Protein AF-A0A3M0NFJ5-F1 (afdb_monomer_lite)

pLDDT: mean 88.59, std 18.06, range [35.22, 98.62]

Foldseek 3Di:
DWDFLVRLLVCLVVVVAAEEEAEDECVVCVVDLPVLLVLLLVQLVSCLVQVVVVGWYWYKYWYDDPWTKIKIKTKDLDQDDSVPSVCVPVPDDGPDIGFIFIKIKMATPQADPVSIDIDTQGGSVVSVVCVPVSSVSVSVVVVVRVVSSVPRDPPDPDPPPDPDPPPPDDPDDDDDDDDD

Structure (mmCIF, N/CA/C/O backbone):
data_AF-A0A3M0NFJ5-F1
#
_entry.id   AF-A0A3M0NFJ5-F1
#
loop_
_atom_site.group_PDB
_atom_site.id
_atom_site.type_symbol
_atom_site.label_atom_id
_atom_site.label_alt_id
_atom_site.label_comp_id
_atom_site.label_asym_id
_atom_site.label_entity_id
_atom_site.label_seq_id
_atom_site.pdbx_PDB_ins_code
_atom_site.Cartn_x
_atom_site.Cartn_y
_atom_site.Cartn_z
_atom_site.occupancy
_atom_site.B_iso_or_equiv
_atom_site.auth_seq_id
_atom_site.auth_comp_id
_atom_site.auth_asym_id
_atom_site.auth_atom_id
_atom_site.pdbx_PDB_model_num
ATOM 1 N N . MET A 1 1 ? -7.956 7.313 13.624 1.00 89.31 1 MET A N 1
ATOM 2 C CA . MET A 1 1 ? -9.025 6.358 13.329 1.00 89.31 1 MET A CA 1
ATOM 3 C C . MET A 1 1 ? -8.818 5.135 14.201 1.00 89.31 1 MET A C 1
ATOM 5 O O . MET A 1 1 ? -7.701 4.663 14.382 1.00 89.31 1 MET A O 1
ATOM 9 N N . LYS A 1 2 ? -9.904 4.623 14.768 1.00 93.00 2 LYS A N 1
ATOM 10 C CA . LYS A 1 2 ? -9.930 3.292 15.369 1.00 93.00 2 LYS A CA 1
ATOM 11 C C . LYS A 1 2 ? -11.095 2.526 14.768 1.00 93.00 2 LYS A C 1
ATOM 13 O O . LYS A 1 2 ? -12.048 3.152 14.305 1.00 93.00 2 LYS A O 1
ATOM 18 N N . ILE A 1 3 ? -10.990 1.207 14.745 1.00 95.31 3 ILE A N 1
ATOM 19 C CA . ILE A 1 3 ? -12.009 0.340 14.163 1.00 95.31 3 ILE A CA 1
ATOM 20 C C . ILE A 1 3 ? -12.126 -0.943 14.984 1.00 95.31 3 ILE A C 1
ATOM 22 O O . ILE A 1 3 ? -11.120 -1.467 15.471 1.00 95.31 3 ILE A O 1
ATOM 26 N N . ASN A 1 4 ? -13.350 -1.431 15.162 1.00 95.75 4 ASN A N 1
ATOM 27 C CA . ASN A 1 4 ? -13.603 -2.731 15.773 1.00 95.75 4 ASN A CA 1
ATOM 28 C C . ASN A 1 4 ? -13.579 -3.848 14.710 1.00 95.75 4 ASN A C 1
ATOM 30 O O . ASN A 1 4 ? -13.543 -3.589 13.506 1.00 95.75 4 ASN A O 1
ATOM 34 N N . LEU A 1 5 ? -13.586 -5.107 15.153 1.00 95.31 5 LEU A N 1
ATOM 35 C CA . LEU A 1 5 ? -13.492 -6.260 14.250 1.00 95.31 5 LEU A CA 1
ATOM 36 C C . LEU A 1 5 ? -14.688 -6.417 13.314 1.00 95.31 5 LEU A C 1
ATOM 38 O O . LEU A 1 5 ? -14.487 -6.770 12.153 1.00 95.31 5 LEU A O 1
ATOM 42 N N . THR A 1 6 ? -15.900 -6.172 13.811 1.00 94.88 6 THR A N 1
ATOM 43 C CA . THR A 1 6 ? -17.136 -6.278 13.030 1.00 94.88 6 THR A CA 1
ATOM 44 C C . THR A 1 6 ? -17.125 -5.251 11.903 1.00 94.88 6 THR A C 1
ATOM 46 O O . THR A 1 6 ? -17.190 -5.632 10.739 1.00 94.88 6 THR A O 1
ATOM 49 N N . ASP A 1 7 ? -16.897 -3.977 12.229 1.00 95.81 7 ASP A N 1
ATOM 50 C CA . ASP A 1 7 ? -16.843 -2.878 11.261 1.00 95.81 7 ASP A CA 1
ATOM 51 C C . ASP A 1 7 ? -15.732 -3.084 10.222 1.00 95.81 7 ASP A C 1
ATOM 53 O O . ASP A 1 7 ? -15.918 -2.799 9.040 1.00 95.81 7 ASP A O 1
ATOM 57 N N . LEU A 1 8 ? -14.556 -3.561 10.646 1.00 96.56 8 LEU A N 1
ATOM 58 C CA . LEU A 1 8 ? -13.448 -3.863 9.738 1.00 96.56 8 LEU A CA 1
ATOM 59 C C . LEU A 1 8 ? -13.838 -4.964 8.749 1.00 96.56 8 LEU A C 1
ATOM 61 O O . LEU A 1 8 ? -13.618 -4.818 7.548 1.00 96.56 8 LEU A O 1
ATOM 65 N N . ALA A 1 9 ? -14.402 -6.064 9.252 1.00 95.88 9 ALA A N 1
ATOM 66 C CA . ALA A 1 9 ? -14.780 -7.200 8.426 1.00 95.88 9 ALA A CA 1
ATOM 67 C C . ALA A 1 9 ? -15.903 -6.842 7.447 1.00 95.88 9 ALA A C 1
ATOM 69 O O . ALA A 1 9 ? -15.787 -7.171 6.270 1.00 95.88 9 ALA A O 1
ATOM 70 N N . GLU A 1 10 ? -16.933 -6.129 7.905 1.00 96.75 10 GLU A N 1
ATOM 71 C CA . GLU A 1 10 ? -18.046 -5.670 7.070 1.00 96.75 10 GLU A CA 1
ATOM 72 C C . GLU A 1 10 ? -17.559 -4.737 5.961 1.00 96.75 10 GLU A C 1
ATOM 74 O O . GLU A 1 10 ? -17.842 -4.975 4.789 1.00 96.75 10 GLU A O 1
ATOM 79 N N . ARG A 1 11 ? -16.734 -3.732 6.286 1.00 96.88 11 ARG A N 1
ATOM 80 C CA . ARG A 1 11 ? -16.204 -2.809 5.270 1.00 96.88 11 ARG A CA 1
ATOM 81 C C . ARG A 1 11 ? -15.347 -3.515 4.225 1.00 96.88 11 ARG A C 1
ATOM 83 O O . ARG A 1 11 ? -15.412 -3.151 3.055 1.00 96.88 11 ARG A O 1
ATOM 90 N N . ILE A 1 12 ? -14.547 -4.508 4.622 1.00 97.06 12 ILE A N 1
ATOM 91 C CA . ILE A 1 12 ? -13.748 -5.288 3.668 1.00 97.06 12 ILE A CA 1
ATOM 92 C C . ILE A 1 12 ? -14.649 -6.193 2.814 1.00 97.06 12 ILE A C 1
ATOM 94 O O . ILE A 1 12 ? -14.463 -6.266 1.601 1.00 97.06 12 ILE A O 1
ATOM 98 N N . GLU A 1 13 ? -15.630 -6.863 3.420 1.00 96.94 13 GLU A N 1
ATOM 99 C CA . GLU A 1 13 ? -16.555 -7.769 2.726 1.00 96.94 13 GLU A CA 1
ATOM 100 C C . GLU A 1 13 ? -17.440 -7.043 1.709 1.00 96.94 13 GLU A C 1
ATOM 102 O O . GLU A 1 13 ? -17.629 -7.530 0.595 1.00 96.94 13 GLU A O 1
ATOM 107 N N . GLU A 1 14 ? -17.925 -5.854 2.060 1.00 97.19 14 GLU A N 1
ATOM 108 C CA . GLU A 1 14 ? -18.754 -5.002 1.203 1.00 97.19 14 GLU A CA 1
ATOM 109 C C . GLU A 1 14 ? -17.943 -4.160 0.209 1.00 97.19 14 GLU A C 1
ATOM 111 O O . GLU A 1 14 ? -18.520 -3.406 -0.573 1.00 97.19 14 GLU A O 1
ATOM 116 N N . GLN A 1 15 ? -16.609 -4.265 0.235 1.00 95.62 15 GLN A N 1
ATOM 117 C CA . GLN A 1 15 ? -15.702 -3.420 -0.548 1.00 95.62 15 GLN A CA 1
ATOM 118 C C . GLN A 1 15 ? -15.911 -1.916 -0.298 1.00 95.62 15 GLN A C 1
ATOM 120 O O . GLN A 1 15 ? -15.704 -1.077 -1.174 1.00 95.62 15 GLN A O 1
ATOM 125 N N . ASN A 1 16 ? -16.317 -1.566 0.922 1.00 96.50 16 ASN A N 1
ATOM 126 C CA . ASN A 1 16 ? -16.525 -0.197 1.371 1.00 96.50 16 ASN A CA 1
ATOM 127 C C . ASN A 1 16 ? -15.200 0.419 1.841 1.00 96.50 16 ASN A C 1
ATOM 129 O O . ASN A 1 16 ? -14.967 0.674 3.029 1.00 96.50 16 ASN A O 1
ATOM 133 N N . TYR A 1 17 ? -14.301 0.603 0.881 1.00 96.50 17 TYR A N 1
ATOM 134 C CA . TYR A 1 17 ? -12.997 1.215 1.069 1.00 96.50 17 TYR A CA 1
ATOM 135 C C . TYR A 1 17 ? -12.561 1.946 -0.200 1.00 96.50 17 TYR A C 1
ATOM 137 O O . TYR A 1 17 ? -13.018 1.644 -1.302 1.00 96.50 17 TYR A O 1
ATOM 145 N N . LEU A 1 18 ? -11.670 2.928 -0.052 1.00 97.00 18 LEU A N 1
ATOM 146 C CA . LEU A 1 18 ? -11.071 3.605 -1.196 1.00 97.00 18 LEU A CA 1
ATOM 147 C C . LEU A 1 18 ? -10.224 2.592 -1.960 1.00 97.00 18 LEU A C 1
ATOM 149 O O . LEU A 1 18 ? -9.310 2.009 -1.383 1.00 97.00 18 LEU A O 1
ATOM 153 N N . GLN A 1 19 ? -10.510 2.400 -3.243 1.00 96.56 19 GLN A N 1
ATOM 154 C CA . GLN A 1 19 ? -9.747 1.506 -4.101 1.00 96.56 19 GLN A CA 1
ATOM 155 C C . GLN A 1 19 ? -9.175 2.287 -5.282 1.00 96.56 19 GLN A C 1
ATOM 157 O O . GLN A 1 19 ? -9.936 2.881 -6.044 1.00 96.56 19 GLN A O 1
ATOM 162 N N . ASP A 1 20 ? -7.853 2.259 -5.437 1.00 97.56 20 ASP A N 1
ATOM 163 C CA . ASP A 1 20 ? -7.173 2.733 -6.647 1.00 97.56 20 ASP A CA 1
ATOM 164 C C . ASP A 1 20 ? -6.219 1.658 -7.164 1.00 97.56 20 ASP A C 1
ATOM 166 O O . ASP A 1 20 ? -5.645 0.878 -6.397 1.00 97.56 20 ASP A O 1
ATOM 170 N N . LEU A 1 21 ? -6.070 1.614 -8.483 1.00 97.50 21 LEU A N 1
ATOM 171 C CA . LEU A 1 21 ? -5.112 0.755 -9.157 1.00 97.50 21 LEU A CA 1
ATOM 172 C C . LEU A 1 21 ? -4.455 1.542 -10.280 1.00 97.50 21 LEU A C 1
ATOM 174 O O . LEU A 1 21 ? -5.102 1.929 -11.255 1.00 97.50 21 LEU A O 1
ATOM 178 N N . GLU A 1 22 ? -3.141 1.681 -10.184 1.00 97.75 22 GLU A N 1
ATOM 179 C CA . GLU A 1 22 ? -2.320 2.231 -11.247 1.00 97.75 22 GLU A CA 1
ATOM 180 C C . GLU A 1 22 ? -1.394 1.162 -11.823 1.00 97.75 22 GLU A C 1
ATOM 182 O O . GLU A 1 22 ? -0.769 0.392 -11.097 1.00 97.75 22 GLU A O 1
ATOM 187 N N . THR A 1 23 ? -1.269 1.131 -13.149 1.00 98.06 23 THR A N 1
ATOM 188 C CA . THR A 1 23 ? -0.380 0.199 -13.847 1.00 98.06 23 THR A CA 1
ATOM 189 C C . THR A 1 23 ? 0.740 0.972 -14.531 1.00 98.06 23 THR A C 1
ATOM 191 O O . THR A 1 23 ? 0.502 1.877 -15.332 1.00 98.06 23 THR A O 1
ATOM 194 N N . VAL A 1 24 ? 1.986 0.573 -14.283 1.00 97.38 24 VAL A N 1
ATOM 195 C CA . VAL A 1 24 ? 3.178 1.174 -14.885 1.00 97.38 24 VAL A CA 1
ATOM 196 C C . VAL A 1 24 ? 4.077 0.113 -15.508 1.00 97.38 24 VAL A C 1
ATOM 198 O O . VAL A 1 24 ? 4.141 -1.035 -15.068 1.00 97.38 24 VAL A O 1
ATOM 201 N N . LYS A 1 25 ? 4.812 0.475 -16.561 1.00 96.81 25 LYS A N 1
ATOM 202 C CA . LYS A 1 25 ? 5.866 -0.390 -17.099 1.00 96.81 25 LYS A CA 1
ATOM 203 C C . LYS A 1 25 ? 7.131 -0.210 -16.279 1.00 96.81 25 LYS A C 1
ATOM 205 O O . LYS A 1 25 ? 7.567 0.915 -16.044 1.00 96.81 25 LYS A O 1
ATOM 210 N N . TYR A 1 26 ? 7.809 -1.310 -15.957 1.00 94.88 26 TYR A N 1
ATOM 211 C CA . TYR A 1 26 ? 9.114 -1.254 -15.294 1.00 94.88 26 TYR A CA 1
ATOM 212 C C . TYR A 1 26 ? 10.110 -0.313 -15.992 1.00 94.88 26 TYR A C 1
ATOM 214 O O . TYR A 1 26 ? 10.878 0.390 -15.335 1.00 94.88 26 TYR A O 1
ATOM 222 N N . ALA A 1 27 ? 10.115 -0.292 -17.328 1.00 93.56 27 ALA A N 1
ATOM 223 C CA . ALA A 1 27 ? 11.021 0.551 -18.108 1.00 93.56 27 ALA A CA 1
ATOM 224 C C . ALA A 1 27 ? 10.866 2.051 -17.790 1.00 93.56 27 ALA A C 1
ATOM 226 O O . ALA A 1 27 ? 11.841 2.791 -17.911 1.00 93.56 27 ALA A O 1
ATOM 227 N N . ASP A 1 28 ? 9.683 2.473 -17.340 1.00 92.50 28 ASP A N 1
ATOM 228 C CA . ASP A 1 28 ? 9.381 3.873 -17.060 1.00 92.50 28 ASP A CA 1
ATOM 229 C C . ASP A 1 28 ? 9.855 4.310 -15.671 1.00 92.50 28 ASP A C 1
ATOM 231 O O . ASP A 1 28 ? 10.226 5.467 -15.488 1.00 92.50 28 ASP A O 1
ATOM 235 N N . ILE A 1 29 ? 9.848 3.399 -14.694 1.00 92.50 29 ILE A N 1
ATOM 236 C CA . ILE A 1 29 ? 10.247 3.697 -13.308 1.00 92.50 29 ILE A CA 1
ATOM 237 C C . ILE A 1 29 ? 11.715 3.355 -13.041 1.00 92.50 29 ILE A C 1
ATOM 239 O O . ILE A 1 29 ? 12.390 4.062 -12.304 1.00 92.50 29 ILE A O 1
ATOM 243 N N . SER A 1 30 ? 12.259 2.336 -13.714 1.00 87.88 30 SER A N 1
ATOM 244 C CA . SER A 1 30 ? 13.651 1.888 -13.527 1.00 87.88 30 SER A CA 1
ATOM 245 C C . SER A 1 30 ? 14.704 2.924 -13.912 1.00 87.88 30 SER A C 1
ATOM 247 O O . SER A 1 30 ? 15.837 2.856 -13.446 1.00 87.88 30 SER A O 1
ATOM 249 N N . LYS A 1 31 ? 14.342 3.883 -14.770 1.00 86.12 31 LYS A N 1
ATOM 250 C CA . LYS A 1 31 ? 15.227 4.964 -15.222 1.00 86.12 31 LYS A CA 1
ATOM 251 C C . LYS A 1 31 ? 14.848 6.331 -14.652 1.00 86.12 31 LYS A C 1
ATOM 253 O O . LYS A 1 31 ? 15.539 7.304 -14.932 1.00 86.12 31 LYS A O 1
ATOM 258 N N . SER A 1 32 ? 13.757 6.423 -13.888 1.00 91.94 32 SER A N 1
ATOM 259 C CA . SER A 1 32 ? 13.219 7.694 -13.405 1.00 91.94 32 SER A CA 1
ATOM 260 C C . SER A 1 32 ? 12.805 7.600 -11.943 1.00 91.94 32 SER A C 1
ATOM 262 O O . SER A 1 32 ? 11.665 7.270 -11.613 1.00 91.94 32 SER A O 1
ATOM 264 N N . LYS A 1 33 ? 13.730 7.991 -11.060 1.00 91.06 33 LYS A N 1
ATOM 265 C CA . LYS A 1 33 ? 13.439 8.167 -9.630 1.00 91.06 33 LYS A CA 1
ATOM 266 C C . LYS A 1 33 ? 12.323 9.183 -9.387 1.00 91.06 33 LYS A C 1
ATOM 268 O O . LYS A 1 33 ? 11.545 9.025 -8.457 1.00 91.06 33 LYS A O 1
ATOM 273 N N . ALA A 1 34 ? 12.218 10.200 -10.245 1.00 95.06 34 ALA A N 1
ATOM 274 C CA . ALA A 1 34 ? 11.155 11.196 -10.167 1.00 95.06 34 ALA A CA 1
ATOM 275 C C . ALA A 1 34 ? 9.772 10.573 -10.406 1.00 95.06 34 ALA A C 1
ATOM 277 O O . ALA A 1 34 ? 8.867 10.811 -9.615 1.00 95.06 34 ALA A O 1
ATOM 278 N N . LYS A 1 35 ? 9.631 9.721 -11.435 1.00 95.44 35 LYS A N 1
ATOM 279 C CA . LYS A 1 35 ? 8.364 9.030 -11.724 1.00 95.44 35 LYS A CA 1
ATOM 280 C C . LYS A 1 35 ? 7.990 8.057 -10.607 1.00 95.44 35 LYS A C 1
ATOM 282 O O . LYS A 1 35 ? 6.836 8.006 -10.205 1.00 95.44 35 LYS A O 1
ATOM 287 N N . LEU A 1 36 ? 8.963 7.310 -10.079 1.00 95.88 36 LEU A N 1
ATOM 288 C CA . LEU A 1 36 ? 8.717 6.432 -8.934 1.00 95.88 36 LEU A CA 1
ATOM 289 C C . LEU A 1 36 ? 8.254 7.225 -7.704 1.00 95.88 36 LEU A C 1
ATOM 291 O O . LEU A 1 36 ? 7.291 6.831 -7.052 1.00 95.88 36 LEU A O 1
ATOM 295 N N . LYS A 1 37 ? 8.901 8.361 -7.416 1.00 96.94 37 LYS A N 1
ATOM 296 C CA . LYS A 1 37 ? 8.498 9.245 -6.320 1.00 96.94 37 LYS A CA 1
ATOM 297 C C . LYS A 1 37 ? 7.087 9.791 -6.523 1.00 96.94 37 LYS A C 1
ATOM 299 O O . LYS A 1 37 ? 6.318 9.781 -5.576 1.00 96.94 37 LYS A O 1
ATOM 304 N N . GLU A 1 38 ? 6.735 10.226 -7.730 1.00 97.69 38 GLU A N 1
ATOM 305 C CA . GLU A 1 38 ? 5.388 10.713 -8.056 1.00 97.69 38 GLU A CA 1
ATOM 306 C C . GLU A 1 38 ? 4.312 9.651 -7.787 1.00 97.69 38 GLU A C 1
ATOM 308 O O . GLU A 1 38 ? 3.331 9.937 -7.099 1.00 97.69 38 GLU A O 1
ATOM 313 N N . LEU A 1 39 ? 4.539 8.416 -8.245 1.00 98.00 39 LEU A N 1
ATOM 314 C CA . LEU A 1 39 ? 3.643 7.283 -7.995 1.00 98.00 39 LEU A CA 1
ATOM 315 C C . LEU A 1 39 ? 3.514 6.992 -6.495 1.00 98.00 39 LEU A C 1
ATOM 317 O O . LEU A 1 39 ? 2.405 6.920 -5.975 1.00 98.00 39 LEU A O 1
ATOM 321 N N . ALA A 1 40 ? 4.635 6.897 -5.776 1.00 98.06 40 ALA A N 1
ATOM 322 C CA . ALA A 1 40 ? 4.629 6.668 -4.332 1.00 98.06 40 ALA A CA 1
ATOM 323 C C . ALA A 1 40 ? 3.910 7.797 -3.570 1.00 98.06 40 ALA A C 1
ATOM 325 O O . ALA A 1 40 ? 3.121 7.528 -2.666 1.00 98.06 40 ALA A O 1
ATOM 326 N N . THR A 1 41 ? 4.125 9.058 -3.963 1.00 98.25 41 THR A N 1
ATOM 327 C CA . THR A 1 41 ? 3.416 10.215 -3.399 1.00 98.25 41 THR A CA 1
ATOM 328 C C . THR A 1 41 ? 1.914 10.103 -3.624 1.00 98.25 41 THR A C 1
ATOM 330 O O . THR A 1 41 ? 1.147 10.385 -2.706 1.00 98.25 41 THR A O 1
ATOM 333 N N . LYS A 1 42 ? 1.476 9.698 -4.822 1.00 98.25 42 LYS A N 1
ATOM 334 C CA . LYS A 1 42 ? 0.054 9.487 -5.107 1.00 98.25 42 LYS A CA 1
ATOM 335 C C . LYS A 1 42 ? -0.530 8.411 -4.185 1.00 98.25 42 LYS A C 1
ATOM 337 O O . LYS A 1 42 ? -1.521 8.686 -3.513 1.00 98.25 42 LYS A O 1
ATOM 342 N N . MET A 1 43 ? 0.140 7.260 -4.062 1.00 98.50 43 MET A N 1
ATOM 343 C CA . MET A 1 43 ? -0.317 6.166 -3.195 1.00 98.50 43 MET A CA 1
ATOM 344 C C . MET A 1 43 ? -0.480 6.604 -1.729 1.00 98.50 43 MET A C 1
ATOM 346 O O . MET A 1 43 ? -1.496 6.321 -1.089 1.00 98.50 43 MET A O 1
ATOM 350 N N . VAL A 1 44 ? 0.509 7.332 -1.197 1.00 98.38 44 VAL A N 1
ATOM 351 C CA . VAL A 1 44 ? 0.469 7.875 0.170 1.00 98.38 44 VAL A CA 1
ATOM 352 C C . VAL A 1 44 ? -0.672 8.878 0.327 1.00 98.38 44 VAL A C 1
ATOM 354 O O . VAL A 1 44 ? -1.427 8.785 1.292 1.00 98.38 44 VAL A O 1
ATOM 357 N N . LYS A 1 45 ? -0.854 9.799 -0.626 1.00 98.00 45 LYS A N 1
ATOM 358 C CA . LYS A 1 45 ? -1.920 10.810 -0.565 1.00 98.00 45 LYS A CA 1
ATOM 359 C C . LYS A 1 45 ? -3.315 10.203 -0.564 1.00 98.00 45 LYS A C 1
ATOM 361 O O . LYS A 1 45 ? -4.170 10.672 0.181 1.00 98.00 45 LYS A O 1
ATOM 366 N N . GLU A 1 46 ? -3.552 9.174 -1.368 1.00 97.94 46 GLU A N 1
ATOM 367 C CA . GLU A 1 46 ? -4.842 8.479 -1.406 1.00 97.94 46 GLU A CA 1
ATOM 368 C C . GLU A 1 46 ? -5.115 7.720 -0.107 1.00 97.94 46 GLU A C 1
ATOM 370 O O . GLU A 1 46 ? -6.207 7.823 0.454 1.00 97.94 46 GLU A O 1
ATOM 375 N N . THR A 1 47 ? -4.093 7.052 0.434 1.00 97.75 47 THR A N 1
ATOM 376 C CA . THR A 1 47 ? -4.163 6.397 1.750 1.00 97.75 47 THR A CA 1
ATOM 377 C C . THR A 1 47 ? -4.483 7.415 2.852 1.00 97.75 47 THR A C 1
ATOM 379 O O . THR A 1 47 ? -5.374 7.208 3.674 1.00 97.75 47 THR A O 1
ATOM 382 N N . VAL A 1 48 ? -3.810 8.568 2.847 1.00 97.12 48 VAL A N 1
ATOM 383 C CA . VAL A 1 48 ? -4.054 9.657 3.801 1.00 97.12 48 VAL A CA 1
ATOM 384 C C . VAL A 1 48 ? -5.449 10.257 3.634 1.00 97.12 48 VAL A C 1
ATOM 386 O O . VAL A 1 48 ? -6.108 10.556 4.629 1.00 97.12 48 VAL A O 1
ATOM 389 N N . ALA A 1 49 ? -5.924 10.434 2.400 1.00 96.75 49 ALA A N 1
ATOM 390 C CA . ALA A 1 49 ? -7.276 10.912 2.141 1.00 96.75 49 ALA A CA 1
ATOM 391 C C . ALA A 1 49 ? -8.320 9.948 2.722 1.00 96.75 49 ALA A C 1
ATOM 393 O O . ALA A 1 49 ? -9.240 10.395 3.407 1.00 96.75 49 ALA A O 1
ATOM 394 N N . ALA A 1 50 ? -8.144 8.637 2.535 1.00 96.50 50 ALA A N 1
ATOM 395 C CA . ALA A 1 50 ? -9.018 7.635 3.136 1.00 96.50 50 ALA A CA 1
ATOM 396 C C . ALA A 1 50 ? -9.034 7.741 4.669 1.00 96.50 50 ALA A C 1
ATOM 398 O O . ALA A 1 50 ? -10.107 7.859 5.261 1.00 96.50 50 ALA A O 1
ATOM 399 N N . ILE A 1 51 ? -7.860 7.812 5.305 1.00 95.44 51 ILE A N 1
ATOM 400 C CA . ILE A 1 51 ? -7.731 7.972 6.762 1.00 95.44 51 ILE A CA 1
ATOM 401 C C . ILE A 1 51 ? -8.440 9.248 7.248 1.00 95.44 51 ILE A C 1
ATOM 403 O O . ILE A 1 51 ? -9.243 9.187 8.181 1.00 95.44 51 ILE A O 1
ATOM 407 N N . LYS A 1 52 ? -8.222 10.394 6.582 1.00 95.06 52 LYS A N 1
ATOM 408 C CA . LYS A 1 52 ? -8.876 11.683 6.897 1.00 95.06 52 LYS A CA 1
ATOM 409 C C . LYS A 1 52 ? -10.406 11.607 6.818 1.00 95.06 52 LYS A C 1
ATOM 411 O O . LYS A 1 52 ? -11.089 12.333 7.539 1.00 95.06 52 LYS A O 1
ATOM 416 N N . HIS A 1 53 ? -10.942 10.720 5.983 1.00 95.00 53 HIS A N 1
ATOM 417 C CA . HIS A 1 53 ? -12.376 10.476 5.832 1.00 95.00 53 HIS A CA 1
ATOM 418 C C . HIS A 1 53 ? -12.901 9.284 6.652 1.00 95.00 53 HIS A C 1
ATOM 420 O O . HIS A 1 53 ? -14.042 8.872 6.452 1.00 95.00 53 HIS A O 1
ATOM 426 N N . ASN A 1 54 ? -12.118 8.748 7.600 1.00 94.56 54 ASN A N 1
ATOM 427 C CA . ASN A 1 54 ? -12.447 7.535 8.366 1.00 94.56 54 ASN A CA 1
ATOM 428 C C . ASN A 1 54 ? -12.814 6.340 7.467 1.00 94.56 54 ASN A C 1
ATOM 430 O O . ASN A 1 54 ? -13.709 5.550 7.788 1.00 94.56 54 ASN A O 1
ATOM 434 N N . SER A 1 55 ? -12.122 6.218 6.337 1.00 95.62 55 SER A N 1
ATOM 435 C CA . SER A 1 55 ? -12.259 5.133 5.375 1.00 95.62 55 SER A CA 1
ATOM 436 C C . SER A 1 55 ? -11.044 4.211 5.420 1.00 95.62 55 SER A C 1
ATOM 438 O O . SER A 1 55 ? -9.913 4.622 5.691 1.00 95.62 55 SER A O 1
ATOM 440 N N . LEU A 1 56 ? -11.291 2.947 5.099 1.00 97.62 56 LEU A N 1
ATOM 441 C CA . LEU A 1 56 ? -10.248 2.010 4.710 1.00 97.62 56 LEU A CA 1
ATOM 442 C C . LEU A 1 56 ? -9.751 2.347 3.289 1.00 97.62 56 LEU A C 1
ATOM 444 O O . LEU A 1 56 ? -10.438 3.057 2.544 1.00 97.62 56 LEU A O 1
ATOM 448 N N . SER A 1 57 ? -8.577 1.850 2.919 1.00 97.19 57 SER A N 1
ATOM 449 C CA . SER A 1 57 ? -7.922 2.069 1.631 1.00 97.19 57 SER A CA 1
ATOM 450 C C . SER A 1 57 ? -7.213 0.813 1.147 1.00 97.19 57 SER A C 1
ATOM 452 O O . SER A 1 57 ? -6.548 0.144 1.932 1.00 97.19 57 SER A O 1
ATOM 454 N N . HIS A 1 58 ? -7.291 0.576 -0.155 1.00 98.19 58 HIS A N 1
ATOM 455 C CA . HIS A 1 58 ? -6.540 -0.409 -0.914 1.00 98.19 58 HIS A CA 1
ATOM 456 C C . HIS A 1 58 ? -5.995 0.287 -2.165 1.00 98.19 58 HIS A C 1
ATOM 458 O O . HIS A 1 58 ? -6.705 0.451 -3.160 1.00 98.19 58 HIS A O 1
ATOM 464 N N . VAL A 1 59 ? -4.749 0.749 -2.100 1.00 98.44 59 VAL A N 1
ATOM 465 C CA . VAL A 1 59 ? -4.123 1.516 -3.184 1.00 98.44 59 VAL A CA 1
ATOM 466 C C . VAL A 1 59 ? -3.003 0.693 -3.795 1.00 98.44 59 VAL A C 1
ATOM 468 O O . VAL A 1 59 ? -1.998 0.424 -3.137 1.00 98.44 59 VAL A O 1
ATOM 471 N N . ALA A 1 60 ? -3.179 0.277 -5.046 1.00 98.38 60 ALA A N 1
ATOM 472 C CA . ALA A 1 60 ? -2.298 -0.666 -5.716 1.00 98.38 60 ALA A CA 1
ATOM 473 C C . ALA A 1 60 ? -1.509 -0.024 -6.868 1.00 98.38 60 ALA A C 1
ATOM 475 O O . ALA A 1 60 ? -2.034 0.751 -7.663 1.00 98.38 60 ALA A O 1
ATOM 476 N N . LEU A 1 61 ? -0.242 -0.417 -6.991 1.00 98.56 61 LEU A N 1
ATOM 477 C CA . LEU A 1 61 ? 0.637 -0.111 -8.112 1.00 98.56 61 LEU A CA 1
ATOM 478 C C . LEU A 1 61 ? 1.132 -1.418 -8.735 1.00 98.56 61 LEU A C 1
ATOM 480 O O . LEU A 1 61 ? 1.957 -2.134 -8.163 1.00 98.56 61 LEU A O 1
ATOM 484 N N . GLU A 1 62 ? 0.656 -1.715 -9.936 1.00 98.38 62 GLU A N 1
ATOM 485 C CA . GLU A 1 62 ? 1.096 -2.855 -10.729 1.00 98.38 62 GLU A CA 1
ATOM 486 C C . GLU A 1 62 ? 2.276 -2.460 -11.625 1.00 98.38 62 GLU A C 1
ATOM 488 O O . GLU A 1 62 ? 2.157 -1.641 -12.540 1.00 98.38 62 GLU A O 1
ATOM 493 N N . VAL A 1 63 ? 3.433 -3.082 -11.406 1.00 98.00 63 VAL A N 1
ATOM 494 C CA . VAL A 1 63 ? 4.615 -2.919 -12.253 1.00 98.00 63 VAL A CA 1
ATOM 495 C C . VAL A 1 6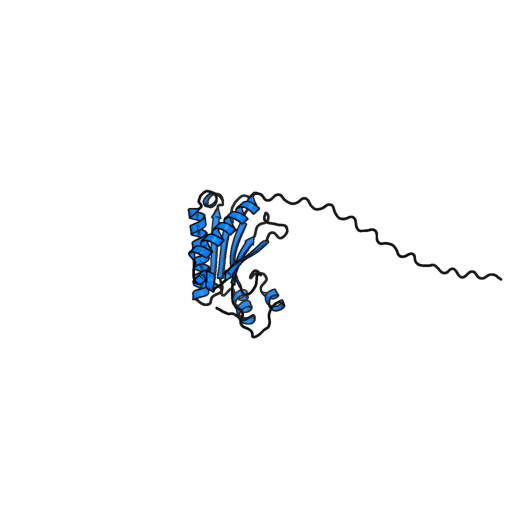3 ? 4.700 -4.080 -13.237 1.00 98.00 63 VAL A C 1
ATOM 497 O O . VAL A 1 63 ? 5.073 -5.203 -12.895 1.00 98.00 63 VAL A O 1
ATOM 500 N N . THR A 1 64 ? 4.421 -3.789 -14.502 1.00 97.06 64 THR A N 1
ATOM 501 C CA . THR A 1 64 ? 4.454 -4.764 -15.599 1.00 97.06 64 THR A CA 1
ATOM 502 C C . THR A 1 64 ? 5.855 -4.923 -16.199 1.00 97.06 64 THR A C 1
ATOM 504 O O . THR A 1 64 ? 6.693 -4.010 -16.187 1.00 97.06 64 THR A O 1
ATOM 507 N N . GLY A 1 65 ? 6.128 -6.099 -16.770 1.00 93.44 65 GLY A N 1
ATOM 508 C CA . GLY A 1 65 ? 7.385 -6.419 -17.446 1.00 93.44 65 GLY A CA 1
ATOM 509 C C . GLY A 1 65 ? 7.709 -7.910 -17.385 1.00 93.44 65 GLY A C 1
ATOM 510 O O . GLY A 1 65 ? 6.841 -8.731 -17.124 1.00 93.44 65 GLY A O 1
ATOM 511 N N . GLN A 1 66 ? 8.980 -8.265 -17.602 1.00 92.44 66 GLN A N 1
ATOM 512 C CA . GLN A 1 66 ? 9.428 -9.667 -17.564 1.00 92.44 66 GLN A CA 1
ATOM 513 C C . GLN A 1 66 ? 9.271 -10.320 -16.180 1.00 92.44 66 GLN A C 1
ATOM 515 O O . GLN A 1 66 ? 9.053 -11.522 -16.089 1.00 92.44 66 GLN A O 1
ATOM 520 N N . ARG A 1 67 ? 9.424 -9.531 -15.113 1.00 94.94 67 ARG A N 1
ATOM 521 C CA . ARG A 1 67 ? 9.226 -9.956 -13.725 1.00 94.94 67 ARG A CA 1
ATOM 522 C C . ARG A 1 67 ? 8.225 -8.993 -13.089 1.00 94.94 67 ARG A C 1
ATOM 524 O O . ARG A 1 67 ? 8.660 -7.951 -12.595 1.00 94.94 67 ARG A O 1
ATOM 531 N N . PRO A 1 68 ? 6.915 -9.252 -13.236 1.00 96.75 68 PRO A N 1
ATOM 532 C CA . PRO A 1 68 ? 5.894 -8.364 -12.709 1.00 96.75 68 PRO A CA 1
ATOM 533 C C . PRO A 1 68 ? 5.893 -8.379 -11.178 1.00 96.75 68 PRO A C 1
ATOM 535 O O . PRO A 1 68 ? 6.230 -9.389 -10.547 1.00 96.75 68 PRO A O 1
ATOM 538 N N . VAL A 1 69 ? 5.527 -7.246 -10.591 1.00 98.12 69 VAL A N 1
ATOM 539 C CA . VAL A 1 69 ? 5.349 -7.082 -9.147 1.00 98.12 69 VAL A CA 1
ATOM 540 C C . VAL A 1 69 ? 4.210 -6.108 -8.892 1.00 98.12 69 VAL A C 1
ATOM 542 O O . VAL A 1 69 ? 4.121 -5.080 -9.560 1.00 98.12 69 VAL A O 1
ATOM 545 N N . THR A 1 70 ? 3.361 -6.429 -7.924 1.00 98.50 70 THR A N 1
ATOM 546 C CA . THR A 1 70 ? 2.300 -5.540 -7.452 1.00 98.50 70 THR A CA 1
ATOM 547 C C . THR A 1 70 ? 2.639 -5.063 -6.052 1.00 98.50 70 THR A C 1
ATOM 549 O O . THR A 1 70 ? 2.968 -5.867 -5.176 1.00 98.50 70 THR A O 1
ATOM 552 N N . PHE A 1 71 ? 2.559 -3.753 -5.859 1.00 98.56 71 PHE A N 1
ATOM 553 C CA . PHE A 1 71 ? 2.714 -3.081 -4.578 1.00 98.56 71 PHE A CA 1
ATOM 554 C C . PHE A 1 71 ? 1.360 -2.584 -4.105 1.00 98.56 71 PHE A C 1
ATOM 556 O O . PHE A 1 71 ? 0.607 -2.057 -4.917 1.00 98.56 71 PHE A O 1
ATOM 563 N N . ILE A 1 72 ? 1.040 -2.740 -2.825 1.00 98.62 72 ILE A N 1
ATOM 564 C CA . ILE A 1 72 ? -0.265 -2.332 -2.290 1.00 98.62 72 ILE A CA 1
ATOM 565 C C . ILE A 1 72 ? -0.054 -1.620 -0.960 1.00 98.62 72 ILE A C 1
ATOM 567 O O . ILE A 1 72 ? 0.739 -2.078 -0.139 1.00 98.62 72 ILE A O 1
ATOM 571 N N . LEU A 1 73 ? -0.752 -0.505 -0.756 1.00 98.38 73 LEU A N 1
ATOM 572 C CA . LEU A 1 73 ? -0.952 0.084 0.561 1.00 98.38 73 LEU A CA 1
ATOM 573 C C . LEU A 1 73 ? -2.352 -0.249 1.059 1.00 98.38 73 LEU A C 1
ATOM 575 O O . LEU A 1 73 ? -3.344 0.105 0.419 1.00 98.38 73 LEU A O 1
ATOM 579 N N . GLU A 1 74 ? -2.411 -0.893 2.219 1.00 97.88 74 GLU A N 1
ATOM 580 C CA . GLU A 1 74 ? -3.648 -1.133 2.957 1.00 97.88 74 GLU A CA 1
ATOM 581 C C . GLU A 1 74 ? -3.530 -0.556 4.363 1.00 97.88 74 GLU A C 1
ATOM 583 O O . GLU A 1 74 ? -2.484 -0.674 5.003 1.00 97.88 74 GLU A O 1
ATOM 588 N N . ASN A 1 75 ? -4.601 0.041 4.883 1.00 96.81 75 ASN A N 1
ATOM 589 C CA . ASN A 1 75 ? -4.679 0.367 6.303 1.00 96.81 75 ASN A CA 1
ATOM 590 C C . ASN A 1 75 ? -5.449 -0.725 7.055 1.00 96.81 75 ASN A C 1
ATOM 592 O O . ASN A 1 75 ? -6.591 -1.044 6.740 1.00 96.81 75 ASN A O 1
ATOM 596 N N . ASN A 1 76 ? -4.827 -1.329 8.060 1.00 97.12 76 ASN A N 1
ATOM 597 C CA . ASN A 1 76 ? -5.414 -2.453 8.787 1.00 97.12 76 ASN A CA 1
ATOM 598 C C . ASN A 1 76 ? -5.000 -2.420 10.264 1.00 97.12 76 ASN A C 1
ATOM 600 O O . ASN A 1 76 ? -4.102 -1.680 10.658 1.00 97.12 76 ASN A O 1
ATOM 604 N N . ILE A 1 77 ? -5.637 -3.234 11.099 1.00 96.69 77 ILE A N 1
ATOM 605 C CA . ILE A 1 77 ? -5.283 -3.382 12.518 1.00 96.69 77 ILE A CA 1
ATOM 606 C C . ILE A 1 77 ? -4.111 -4.354 12.725 1.00 96.69 77 ILE A C 1
ATOM 608 O O . ILE A 1 77 ? -3.476 -4.359 13.777 1.00 96.69 77 ILE A O 1
ATOM 612 N N . ILE A 1 78 ? -3.806 -5.184 11.722 1.00 96.12 78 ILE A N 1
ATOM 613 C CA . ILE A 1 78 ? -2.751 -6.202 11.758 1.00 96.12 78 ILE A CA 1
ATOM 614 C C . ILE A 1 78 ? -2.112 -6.387 10.387 1.00 96.12 78 ILE A C 1
ATOM 616 O O . ILE A 1 78 ? -2.710 -6.071 9.362 1.00 96.12 78 ILE A O 1
ATOM 620 N N . ASN A 1 79 ? -0.912 -6.959 10.395 1.00 95.75 79 ASN A N 1
ATOM 621 C CA . ASN A 1 79 ? -0.144 -7.351 9.226 1.00 95.75 79 ASN A CA 1
ATOM 622 C C . ASN A 1 79 ? -0.778 -8.539 8.466 1.00 95.75 79 ASN A C 1
ATOM 624 O O . ASN A 1 79 ? -0.252 -9.656 8.472 1.00 95.75 79 ASN A O 1
ATOM 628 N N . LEU A 1 80 ? -1.951 -8.323 7.872 1.00 95.88 80 LEU A N 1
ATOM 629 C CA . LEU A 1 80 ? -2.686 -9.317 7.100 1.00 95.88 80 LEU A CA 1
ATOM 630 C C . LEU A 1 80 ? -3.420 -8.631 5.937 1.00 95.88 80 LEU A C 1
ATOM 632 O O . LEU A 1 80 ? -4.095 -7.634 6.188 1.00 95.88 80 LEU A O 1
ATOM 636 N N . PRO A 1 81 ? -3.357 -9.178 4.710 1.00 96.06 81 PRO A N 1
ATOM 637 C CA . PRO A 1 81 ? -4.059 -8.590 3.577 1.00 96.06 81 PRO A CA 1
ATOM 638 C C . PRO A 1 81 ? -5.571 -8.679 3.754 1.00 96.06 81 PRO A C 1
ATOM 640 O O . PRO A 1 81 ? -6.078 -9.655 4.328 1.00 96.06 81 PRO A O 1
ATOM 643 N N . TYR A 1 82 ? -6.303 -7.741 3.156 1.00 96.81 82 TYR A N 1
ATOM 644 C CA . TYR A 1 82 ? -7.767 -7.756 3.119 1.00 96.81 82 TYR A CA 1
ATOM 645 C C . TYR A 1 82 ? -8.324 -9.061 2.549 1.00 96.81 82 TYR A C 1
ATOM 647 O O . TYR A 1 82 ? -9.317 -9.572 3.051 1.00 96.81 82 TYR A O 1
ATOM 655 N N . SER A 1 83 ? -7.635 -9.706 1.603 1.00 94.62 83 SER A N 1
ATOM 656 C CA . SER 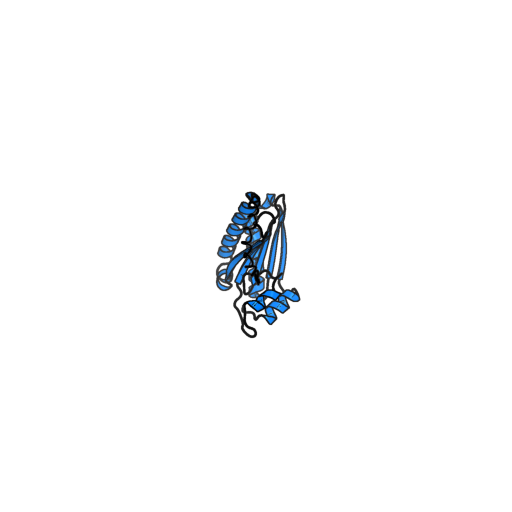A 1 83 ? -8.016 -11.039 1.092 1.00 94.62 83 SER A CA 1
ATOM 657 C C . SER A 1 83 ? -8.123 -12.132 2.172 1.00 94.62 83 SER A C 1
ATOM 659 O O . SER A 1 83 ? -8.786 -13.150 1.973 1.00 94.62 83 SER A O 1
ATOM 661 N N . ASN A 1 84 ? -7.491 -11.932 3.331 1.00 96.06 84 ASN A N 1
ATOM 662 C CA . ASN A 1 84 ? -7.508 -12.837 4.475 1.00 96.06 84 ASN A CA 1
ATOM 663 C C . ASN A 1 84 ? -8.259 -12.264 5.694 1.00 96.06 84 ASN A C 1
ATOM 665 O O . ASN A 1 84 ? -8.116 -12.817 6.787 1.00 96.06 84 ASN A O 1
ATOM 669 N N . TYR A 1 85 ? -9.083 -11.221 5.535 1.00 95.44 85 TYR A N 1
ATOM 670 C CA . TYR A 1 85 ? -9.756 -10.514 6.640 1.00 95.44 85 TYR A CA 1
ATOM 671 C C . TYR A 1 85 ? -10.497 -11.430 7.630 1.00 95.44 85 TYR A C 1
ATOM 673 O O . TYR A 1 85 ? -10.452 -11.211 8.837 1.00 95.44 85 TYR A O 1
ATOM 681 N N . LYS A 1 86 ? -11.087 -12.539 7.159 1.00 95.19 86 LYS A N 1
ATOM 682 C CA . LYS A 1 86 ? -11.783 -13.526 8.010 1.00 95.19 86 LYS A CA 1
ATOM 683 C C . LYS A 1 86 ? -10.899 -14.164 9.084 1.00 95.19 86 LYS A C 1
ATOM 685 O O . LYS A 1 86 ? -11.413 -14.744 10.032 1.00 95.19 86 LYS A O 1
ATOM 690 N N . LYS A 1 87 ? -9.571 -14.107 8.938 1.00 95.69 87 LYS A N 1
ATOM 691 C CA . LYS A 1 87 ? -8.627 -14.647 9.927 1.00 95.69 87 LYS A CA 1
ATOM 692 C C . LYS A 1 87 ? -8.286 -13.646 11.028 1.00 95.69 87 LYS A C 1
ATOM 694 O O . LYS A 1 87 ? -7.702 -14.075 12.020 1.00 95.69 87 LYS A O 1
ATOM 699 N N . VAL A 1 88 ? -8.629 -12.365 10.870 1.00 93.25 88 VAL A N 1
ATOM 700 C CA . VAL A 1 88 ? -8.304 -11.301 11.832 1.00 93.25 88 VAL A CA 1
ATOM 701 C C . VAL A 1 88 ? -8.948 -11.573 13.194 1.00 93.25 88 VAL A C 1
ATOM 703 O O . VAL A 1 88 ? -8.293 -11.402 14.217 1.00 93.25 88 VAL A O 1
ATOM 706 N N . SER A 1 89 ? -10.168 -12.118 13.221 1.00 92.75 89 SER A N 1
ATOM 707 C CA . SER A 1 89 ? -10.877 -12.490 14.457 1.00 92.75 89 SER A CA 1
ATOM 708 C C . SER A 1 89 ? -10.140 -13.510 15.334 1.00 92.75 89 SER A C 1
ATOM 710 O O . SER A 1 89 ? -10.415 -13.600 16.523 1.00 92.75 89 SER A O 1
ATOM 712 N N . ASN A 1 90 ? -9.159 -14.247 14.798 1.00 94.12 90 ASN A N 1
ATOM 713 C CA . ASN A 1 90 ? -8.343 -15.165 15.599 1.00 94.12 90 ASN A CA 1
ATOM 714 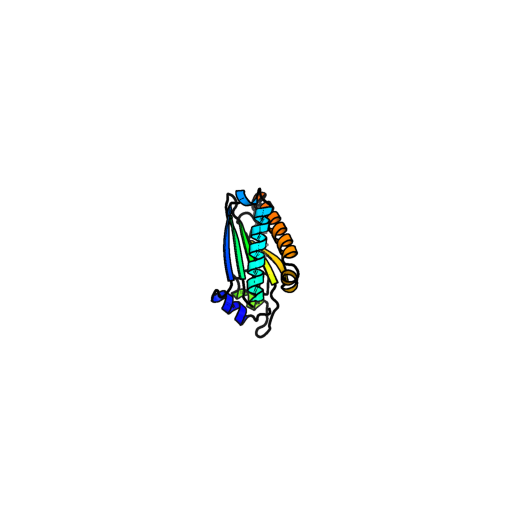C C . ASN A 1 90 ? -7.306 -14.449 16.482 1.00 94.12 90 ASN A C 1
ATOM 716 O O . ASN A 1 90 ? -6.677 -15.097 17.317 1.00 94.12 90 ASN A O 1
ATOM 720 N N . PHE A 1 91 ? -7.074 -13.151 16.266 1.00 93.88 91 PHE A N 1
ATOM 721 C CA . PHE A 1 91 ? -5.996 -12.391 16.908 1.00 93.88 91 PHE A CA 1
ATOM 722 C C . PHE A 1 91 ? -6.492 -11.296 17.855 1.00 93.88 91 PHE A C 1
ATOM 724 O O . PHE A 1 91 ? -5.691 -10.733 18.599 1.00 93.88 91 PHE A O 1
ATOM 731 N N . PHE A 1 92 ? -7.787 -10.988 17.836 1.00 94.50 92 PHE A N 1
ATOM 732 C CA . PHE A 1 92 ? -8.353 -9.826 18.511 1.00 94.50 92 PHE A CA 1
ATOM 733 C C . PHE A 1 92 ? -9.671 -10.167 19.207 1.00 94.50 92 PHE A C 1
ATOM 735 O O . PHE A 1 92 ? -10.326 -11.153 18.884 1.00 94.50 92 PHE A O 1
ATOM 742 N N . GLU A 1 93 ? -10.057 -9.332 20.166 1.00 92.38 93 GLU A N 1
ATOM 743 C CA . GLU A 1 93 ? -11.289 -9.47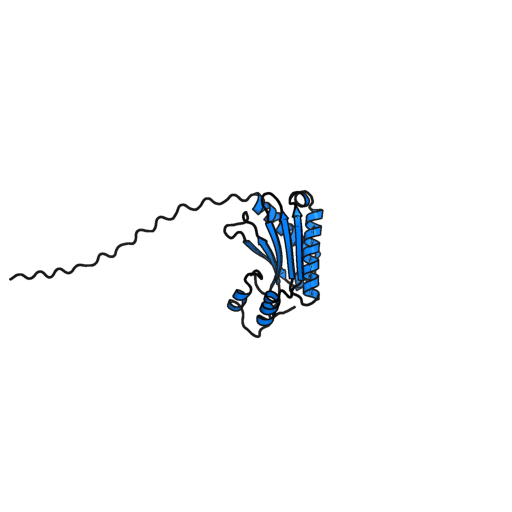6 20.936 1.00 92.38 93 GLU A CA 1
ATOM 744 C C . GLU A 1 93 ? -12.424 -8.659 20.307 1.00 92.38 93 GLU A C 1
ATOM 746 O O . GLU A 1 93 ? -12.221 -7.536 19.841 1.00 92.38 93 GLU A O 1
ATOM 751 N N . GLU A 1 94 ? -13.638 -9.206 20.336 1.00 90.44 94 GLU A N 1
ATOM 752 C CA . GLU A 1 94 ? -14.840 -8.485 19.917 1.00 90.44 94 GLU A CA 1
ATOM 753 C C . GLU A 1 94 ? -15.163 -7.313 20.861 1.00 90.44 94 GLU A C 1
ATOM 755 O O . GLU A 1 94 ? -14.824 -7.320 22.047 1.00 90.44 94 GLU A O 1
ATOM 760 N N . GLY A 1 95 ? -15.830 -6.283 20.330 1.00 88.12 95 GLY A N 1
ATOM 761 C CA . GLY A 1 95 ? -16.277 -5.118 21.103 1.00 88.12 95 GLY A CA 1
ATOM 762 C C . GLY A 1 95 ? -15.171 -4.145 21.537 1.00 88.12 95 GLY A C 1
ATOM 763 O O . GLY A 1 95 ? -15.462 -3.195 22.264 1.00 88.12 95 GLY A O 1
ATOM 764 N N . LYS A 1 96 ? -13.918 -4.355 21.107 1.00 94.38 96 LYS A N 1
ATOM 765 C CA . LYS A 1 96 ? -12.806 -3.413 21.303 1.00 94.38 96 LYS A CA 1
ATOM 766 C C . LYS A 1 96 ? -12.460 -2.687 20.008 1.00 94.38 96 LYS A C 1
ATOM 768 O O . LYS A 1 96 ? -12.452 -3.281 18.934 1.00 94.38 96 LYS A O 1
ATOM 773 N N . ASP A 1 97 ? -12.099 -1.417 20.155 1.00 95.31 97 ASP A N 1
ATOM 774 C CA . ASP A 1 97 ? -11.571 -0.590 19.075 1.00 95.31 97 ASP A CA 1
ATOM 775 C C . ASP A 1 97 ? -10.044 -0.677 19.019 1.00 95.31 97 ASP A C 1
ATOM 777 O O . ASP A 1 97 ? -9.354 -0.434 20.018 1.00 95.31 97 ASP A O 1
ATOM 781 N N . TYR A 1 98 ? -9.511 -0.952 17.832 1.00 96.38 98 TYR A N 1
ATOM 782 C CA . TYR A 1 98 ? -8.079 -1.073 17.580 1.00 96.38 98 TYR A CA 1
ATOM 783 C C . TYR A 1 98 ? -7.560 0.087 16.723 1.00 96.38 98 TYR A C 1
ATOM 785 O O . TYR A 1 98 ? -8.287 0.580 15.855 1.00 96.38 98 TYR A O 1
ATOM 793 N N . PRO A 1 99 ? -6.318 0.553 16.958 1.00 95.81 99 PRO A N 1
ATOM 794 C CA . PRO A 1 99 ? -5.673 1.503 16.061 1.00 95.81 99 PRO A CA 1
ATOM 795 C C . PRO A 1 99 ? -5.405 0.852 14.701 1.00 95.81 99 PRO A C 1
ATOM 797 O O . PRO A 1 99 ? -5.172 -0.355 14.615 1.00 95.81 99 PRO A O 1
ATOM 800 N N . ILE A 1 100 ? -5.409 1.671 13.654 1.00 95.75 100 ILE A N 1
ATOM 801 C CA . ILE A 1 100 ? -5.019 1.245 12.311 1.00 95.75 100 ILE A CA 1
ATOM 802 C C . ILE A 1 100 ? -3.570 1.641 12.016 1.00 95.75 100 ILE A C 1
ATOM 804 O O . ILE A 1 100 ? -3.062 2.659 12.490 1.00 95.75 100 ILE A O 1
ATOM 808 N N . TYR A 1 101 ? -2.921 0.832 11.193 1.00 97.69 101 TYR A N 1
ATOM 809 C CA . TYR A 1 101 ? -1.577 1.047 10.675 1.00 97.69 101 TYR A CA 1
ATOM 810 C C . TYR A 1 101 ? -1.603 0.930 9.158 1.00 97.69 101 TYR A C 1
ATOM 812 O O . TYR A 1 101 ? -2.471 0.254 8.610 1.00 97.69 101 TYR A O 1
ATOM 820 N N . VAL A 1 102 ? -0.644 1.559 8.487 1.00 98.00 102 VAL A N 1
ATOM 821 C CA . VAL A 1 102 ? -0.463 1.444 7.039 1.00 98.00 102 VAL A CA 1
ATOM 822 C C . VAL A 1 102 ? 0.538 0.330 6.764 1.00 98.00 102 VAL A C 1
ATOM 824 O O . VAL A 1 102 ? 1.685 0.388 7.215 1.00 98.00 102 VAL A O 1
ATOM 827 N N . TYR A 1 103 ? 0.102 -0.680 6.023 1.00 98.50 103 TYR A N 1
ATOM 828 C CA . TYR A 1 103 ? 0.896 -1.824 5.605 1.00 98.50 103 TYR A CA 1
ATOM 829 C C . TYR A 1 103 ? 1.228 -1.736 4.121 1.00 98.50 103 TYR A C 1
ATOM 831 O O . TYR A 1 103 ? 0.408 -1.324 3.305 1.00 98.50 103 TYR A O 1
ATOM 839 N N . PHE A 1 104 ? 2.450 -2.137 3.794 1.00 98.56 104 PHE A N 1
ATOM 840 C CA . PHE A 1 104 ? 2.980 -2.225 2.447 1.00 98.56 104 PHE A CA 1
ATOM 841 C C . PHE A 1 104 ? 3.094 -3.690 2.043 1.00 98.56 104 PHE A C 1
ATOM 843 O O . PHE A 1 104 ? 3.896 -4.442 2.603 1.00 98.56 104 PHE A O 1
ATOM 850 N N . GLU A 1 105 ? 2.299 -4.092 1.058 1.00 98.38 105 GLU A N 1
ATOM 851 C CA . GLU A 1 105 ? 2.342 -5.423 0.471 1.00 98.38 105 GLU A CA 1
ATOM 852 C C . GLU A 1 105 ? 3.169 -5.443 -0.805 1.00 98.38 105 GLU A C 1
ATOM 854 O O . GLU A 1 105 ? 3.182 -4.504 -1.599 1.00 98.38 105 GLU A O 1
ATOM 859 N N . THR A 1 106 ? 3.823 -6.572 -1.034 1.00 98.38 106 THR A N 1
ATOM 860 C CA . THR A 1 106 ? 4.522 -6.891 -2.271 1.00 98.38 106 THR A CA 1
ATOM 861 C C . THR A 1 106 ? 4.118 -8.281 -2.726 1.00 98.38 106 THR A C 1
ATOM 863 O O . THR A 1 106 ? 4.327 -9.262 -2.008 1.00 98.38 106 THR A O 1
ATOM 866 N N . GLN A 1 107 ? 3.593 -8.371 -3.944 1.00 98.00 107 GLN A N 1
ATOM 867 C CA . GLN A 1 107 ? 3.164 -9.619 -4.566 1.00 98.00 107 GLN A CA 1
ATOM 868 C C . GLN A 1 107 ? 3.967 -9.854 -5.848 1.00 98.00 107 GLN A C 1
ATOM 870 O O . GLN A 1 107 ? 3.946 -9.033 -6.763 1.00 98.00 107 GLN A O 1
ATOM 875 N N . SER A 1 108 ? 4.716 -10.956 -5.918 1.00 97.50 108 SER A N 1
ATOM 876 C CA . SER A 1 108 ? 5.460 -11.355 -7.120 1.00 97.50 108 SER A CA 1
ATOM 877 C C . SER A 1 108 ? 5.933 -12.802 -7.022 1.00 97.50 108 SER A C 1
ATOM 879 O O . SER A 1 108 ? 6.442 -13.222 -5.984 1.00 97.50 108 SER A O 1
ATOM 881 N N . GLU A 1 109 ? 5.875 -13.542 -8.132 1.00 96.00 109 GLU A N 1
ATOM 882 C CA . GLU A 1 109 ? 6.456 -14.893 -8.247 1.00 96.00 109 GLU A CA 1
ATOM 883 C C . GLU A 1 109 ? 7.980 -14.931 -8.050 1.00 96.00 109 GLU A C 1
ATOM 885 O O . GLU A 1 109 ? 8.572 -15.987 -7.829 1.00 96.00 109 GLU A O 1
ATOM 890 N N . PHE A 1 110 ? 8.628 -13.770 -8.136 1.00 96.00 110 PHE A N 1
ATOM 891 C CA . PHE A 1 110 ? 10.075 -13.611 -8.049 1.00 96.00 110 PHE A CA 1
ATOM 892 C C . PHE A 1 110 ? 10.500 -12.993 -6.714 1.00 96.00 110 PHE A C 1
ATOM 894 O O . PHE A 1 110 ? 11.551 -12.374 -6.631 1.00 96.00 110 PHE A O 1
ATOM 901 N N . LEU A 1 111 ? 9.685 -13.096 -5.664 1.00 92.62 111 LEU A N 1
ATOM 902 C CA . LEU A 1 111 ? 9.996 -12.472 -4.378 1.00 92.62 111 LEU A CA 1
ATOM 903 C C . LEU A 1 111 ? 10.634 -13.456 -3.392 1.00 92.62 111 LEU A C 1
ATOM 905 O O . LEU A 1 111 ? 11.750 -13.262 -2.908 1.00 92.62 111 LEU A O 1
ATOM 909 N N . ASN A 1 112 ? 9.890 -14.508 -3.062 1.00 92.25 112 ASN A N 1
ATOM 910 C CA . ASN A 1 112 ? 10.227 -15.537 -2.083 1.00 92.25 112 ASN A CA 1
ATOM 911 C C . ASN A 1 112 ? 9.360 -16.786 -2.348 1.00 92.25 112 ASN A C 1
ATOM 913 O O . ASN A 1 112 ? 8.617 -16.829 -3.320 1.00 92.25 112 ASN A O 1
ATOM 917 N N . ALA A 1 113 ? 9.435 -17.810 -1.495 1.00 91.75 113 ALA A N 1
ATOM 918 C CA . ALA A 1 113 ? 8.656 -19.040 -1.680 1.00 91.75 113 ALA A CA 1
ATOM 919 C C . ALA A 1 113 ? 7.127 -18.853 -1.565 1.00 91.75 113 ALA A C 1
ATOM 921 O O . ALA A 1 113 ? 6.386 -19.688 -2.077 1.00 91.75 113 ALA A O 1
ATOM 922 N N . SER A 1 114 ? 6.656 -17.801 -0.883 1.00 92.69 114 SER A N 1
ATOM 923 C CA . SER A 1 114 ? 5.228 -17.485 -0.740 1.00 92.69 114 SER A CA 1
ATOM 924 C C . SER A 1 114 ? 4.717 -16.500 -1.787 1.00 92.69 114 SER A C 1
ATOM 926 O O . SER A 1 114 ? 3.526 -16.208 -1.788 1.00 92.69 114 SER A O 1
ATOM 928 N N . ASN A 1 115 ? 5.590 -15.972 -2.650 1.00 96.19 115 ASN A N 1
ATOM 929 C CA . ASN A 1 115 ? 5.293 -14.919 -3.624 1.00 96.19 115 ASN A CA 1
ATOM 930 C C . ASN A 1 115 ? 4.700 -13.634 -3.013 1.00 96.19 115 ASN A C 1
ATOM 932 O O . ASN A 1 115 ? 4.085 -12.833 -3.713 1.00 96.19 115 ASN A O 1
ATOM 936 N N . PHE A 1 116 ? 4.865 -13.450 -1.701 1.00 97.00 116 PHE A N 1
ATOM 937 C CA . PHE A 1 116 ? 4.161 -12.435 -0.921 1.00 97.00 116 PHE A CA 1
ATOM 938 C C . PHE A 1 116 ? 5.018 -11.948 0.244 1.00 97.00 116 PHE A C 1
ATOM 940 O O . PHE A 1 116 ? 5.681 -12.750 0.916 1.00 97.00 116 PHE A O 1
ATOM 947 N N . ARG A 1 117 ? 4.989 -10.642 0.500 1.00 97.12 117 ARG A N 1
ATOM 948 C CA . ARG A 1 117 ? 5.566 -9.992 1.678 1.00 97.12 117 ARG A CA 1
ATOM 949 C C . ARG A 1 117 ? 4.662 -8.841 2.090 1.00 97.12 117 ARG A C 1
ATOM 951 O O . ARG A 1 117 ? 4.122 -8.164 1.227 1.00 97.12 117 ARG A O 1
ATOM 958 N N . ILE A 1 118 ? 4.544 -8.623 3.390 1.00 97.94 118 ILE A N 1
ATOM 959 C CA . ILE A 1 118 ? 3.831 -7.487 3.952 1.00 97.94 118 ILE A CA 1
ATOM 960 C C . ILE A 1 118 ? 4.622 -6.955 5.147 1.00 97.94 118 ILE A C 1
ATOM 962 O O . ILE A 1 118 ? 5.070 -7.724 6.006 1.00 97.94 118 ILE A O 1
ATOM 966 N N . ASP A 1 119 ? 4.850 -5.650 5.152 1.00 97.56 119 ASP A N 1
ATOM 967 C CA . ASP A 1 119 ? 5.613 -4.939 6.170 1.00 97.56 119 ASP A CA 1
ATOM 968 C C . ASP A 1 119 ? 4.813 -3.708 6.619 1.00 97.56 119 ASP A C 1
ATOM 970 O O . ASP A 1 119 ? 4.090 -3.101 5.831 1.00 97.56 119 ASP A O 1
ATOM 974 N N . GLN A 1 120 ? 4.909 -3.330 7.893 1.00 97.81 120 GLN A N 1
ATOM 975 C CA . GLN A 1 120 ? 4.291 -2.093 8.372 1.00 97.81 120 GLN A CA 1
ATOM 976 C C . GLN A 1 120 ? 5.111 -0.899 7.874 1.00 97.81 120 GLN A C 1
ATOM 978 O O . GLN A 1 120 ? 6.303 -0.807 8.162 1.00 97.81 120 GLN A O 1
ATOM 983 N N . LEU A 1 121 ? 4.472 0.016 7.148 1.00 97.94 121 LEU A N 1
ATOM 984 C CA . LEU A 1 121 ? 5.115 1.204 6.589 1.00 97.94 121 LEU A CA 1
ATOM 985 C C . LEU A 1 121 ? 5.098 2.376 7.575 1.00 97.94 121 LEU A C 1
ATOM 987 O O . LEU A 1 121 ? 6.109 3.057 7.756 1.00 97.94 121 LEU A O 1
ATOM 991 N N . ALA A 1 122 ? 3.938 2.624 8.184 1.00 97.69 122 ALA A N 1
ATOM 992 C CA . ALA A 1 122 ? 3.725 3.750 9.081 1.00 97.69 122 ALA A CA 1
ATOM 993 C C . ALA A 1 122 ? 2.553 3.496 10.033 1.00 97.69 122 ALA A C 1
ATOM 995 O O . ALA A 1 122 ? 1.637 2.717 9.759 1.00 97.69 122 ALA A O 1
ATOM 996 N N . THR A 1 123 ? 2.572 4.186 11.162 1.00 97.06 123 THR A N 1
ATOM 997 C CA . THR A 1 123 ? 1.381 4.438 11.973 1.00 97.06 123 THR A CA 1
ATOM 998 C C . THR A 1 123 ? 0.532 5.549 11.362 1.00 97.06 123 THR A C 1
ATOM 1000 O O . THR A 1 123 ? 0.994 6.307 10.507 1.00 97.06 123 THR A O 1
ATOM 1003 N N . GLU A 1 124 ? -0.719 5.657 11.810 1.00 93.56 124 GLU A N 1
ATOM 1004 C CA . GLU A 1 124 ? -1.576 6.783 11.442 1.00 93.56 124 GLU A CA 1
ATOM 1005 C C . GLU A 1 124 ? -0.948 8.130 11.828 1.00 93.56 124 GLU A C 1
ATOM 1007 O O . GLU A 1 124 ? -0.917 9.047 11.014 1.00 93.56 124 GLU A O 1
ATOM 1012 N N . ASP A 1 125 ? -0.400 8.243 13.038 1.00 94.81 125 ASP A N 1
ATOM 1013 C CA . ASP A 1 125 ? 0.202 9.493 13.502 1.00 94.81 125 ASP A CA 1
ATOM 1014 C C . ASP A 1 125 ? 1.404 9.889 12.630 1.00 94.81 125 ASP A C 1
ATOM 1016 O O . ASP A 1 125 ? 1.514 11.040 12.211 1.00 94.81 125 ASP A O 1
ATOM 1020 N N . GLU A 1 126 ? 2.269 8.930 12.278 1.00 96.62 126 GLU A N 1
ATOM 1021 C CA . GLU A 1 126 ? 3.433 9.180 11.418 1.00 96.62 126 GLU A CA 1
ATOM 1022 C C . GLU A 1 126 ? 3.036 9.644 10.012 1.00 96.62 126 GLU A C 1
ATOM 1024 O O . GLU A 1 126 ? 3.587 10.628 9.513 1.00 96.62 126 GLU A O 1
ATOM 1029 N N . ILE A 1 127 ? 2.079 8.964 9.368 1.00 95.88 127 ILE A N 1
ATOM 1030 C CA . ILE A 1 127 ? 1.669 9.318 8.000 1.00 95.88 127 ILE A CA 1
ATOM 1031 C C . ILE A 1 127 ? 0.902 10.642 7.954 1.00 95.88 127 ILE A C 1
ATOM 1033 O O . ILE A 1 127 ? 1.008 11.379 6.977 1.00 95.88 127 ILE A O 1
ATOM 1037 N N . MET A 1 128 ? 0.181 10.977 9.024 1.00 94.06 128 MET A N 1
ATOM 1038 C CA . MET A 1 128 ? -0.534 12.245 9.152 1.00 94.06 128 MET A CA 1
ATOM 1039 C C . MET A 1 128 ? 0.391 13.416 9.498 1.00 94.06 128 MET A C 1
ATOM 1041 O O . MET A 1 128 ? 0.104 14.550 9.113 1.00 94.06 128 MET A O 1
ATOM 1045 N N . GLN A 1 129 ? 1.488 13.163 10.217 1.00 95.25 129 GLN A N 1
ATOM 1046 C CA . GLN A 1 129 ? 2.461 14.187 10.589 1.00 95.25 129 GLN A CA 1
ATOM 1047 C C . GLN A 1 129 ? 3.431 14.516 9.446 1.00 95.25 129 GLN A C 1
ATOM 1049 O O . GLN A 1 129 ? 3.777 15.685 9.274 1.00 95.25 129 GLN A O 1
ATOM 1054 N N . SER A 1 130 ? 3.882 13.513 8.682 1.00 94.69 130 SER A N 1
ATOM 1055 C CA . SER A 1 130 ? 4.894 13.703 7.635 1.00 94.69 130 SER A CA 1
ATOM 1056 C C . SER A 1 130 ? 4.661 12.787 6.424 1.00 94.69 130 SER A C 1
ATOM 1058 O O . SER A 1 130 ? 5.292 11.739 6.266 1.00 94.69 130 SER A O 1
ATOM 1060 N N . GLU A 1 131 ? 3.766 13.213 5.522 1.00 94.62 131 GLU A N 1
ATOM 1061 C CA . GLU A 1 131 ? 3.479 12.506 4.258 1.00 94.62 131 GLU A CA 1
ATOM 1062 C C . GLU A 1 131 ? 4.753 12.330 3.401 1.00 94.62 131 GLU A C 1
ATOM 1064 O O . GLU A 1 131 ? 4.938 11.298 2.749 1.00 94.62 131 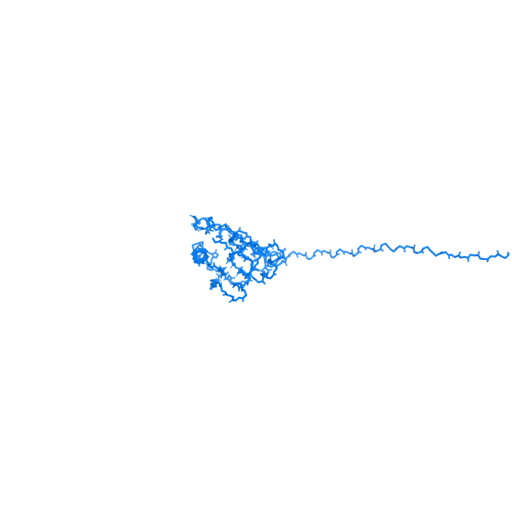GLU A O 1
ATOM 1069 N N . ASP A 1 132 ? 5.664 13.309 3.431 1.00 96.12 132 ASP A N 1
ATOM 1070 C CA . ASP A 1 132 ? 6.917 13.290 2.668 1.00 96.12 132 ASP A CA 1
ATOM 1071 C C . ASP A 1 132 ? 7.912 12.240 3.188 1.00 96.12 132 ASP A C 1
ATOM 1073 O O . ASP A 1 132 ? 8.558 11.556 2.389 1.00 96.12 132 ASP A O 1
ATOM 1077 N N . GLU A 1 133 ? 8.023 12.064 4.509 1.00 97.12 133 GLU A N 1
ATOM 1078 C CA . GLU A 1 133 ? 8.884 11.032 5.102 1.00 97.12 133 GLU A CA 1
ATOM 1079 C C . GLU A 1 133 ? 8.351 9.629 4.820 1.00 97.12 133 GLU A C 1
ATOM 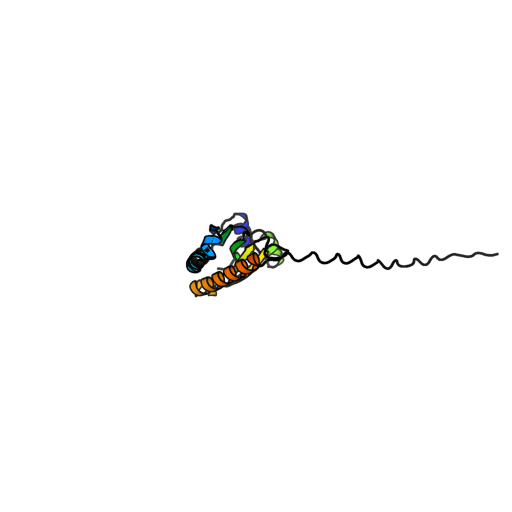1081 O O . GLU A 1 133 ? 9.118 8.737 4.452 1.00 97.12 133 GLU A O 1
ATOM 1086 N N . VAL A 1 134 ? 7.035 9.424 4.940 1.00 97.81 134 VAL A N 1
ATOM 1087 C CA . VAL A 1 134 ? 6.418 8.131 4.608 1.00 97.81 134 VAL A CA 1
ATOM 1088 C C . VAL A 1 134 ? 6.537 7.834 3.115 1.00 97.81 134 VAL A C 1
ATOM 1090 O O . VAL A 1 134 ? 6.840 6.702 2.738 1.00 97.81 134 VAL A O 1
ATOM 1093 N N . THR A 1 135 ? 6.403 8.850 2.260 1.00 98.25 135 THR A N 1
ATOM 1094 C CA . THR A 1 135 ? 6.678 8.723 0.824 1.00 98.25 135 THR A CA 1
ATOM 1095 C C . THR A 1 135 ? 8.120 8.285 0.574 1.00 98.25 135 THR A C 1
ATOM 1097 O O . THR A 1 135 ? 8.347 7.387 -0.233 1.00 98.25 135 THR A O 1
ATOM 1100 N N . ALA A 1 136 ? 9.105 8.882 1.252 1.00 97.69 136 ALA A N 1
ATOM 1101 C CA . ALA A 1 136 ? 10.507 8.494 1.094 1.00 97.69 136 ALA A CA 1
ATOM 1102 C C . ALA A 1 136 ? 10.745 7.031 1.510 1.00 97.69 136 ALA A C 1
ATOM 1104 O O . ALA A 1 136 ? 11.331 6.276 0.734 1.00 97.69 136 ALA A O 1
ATOM 1105 N N . LYS A 1 137 ? 10.199 6.607 2.661 1.00 98.06 137 LYS A N 1
ATOM 1106 C CA . LYS A 1 137 ? 10.233 5.202 3.112 1.00 98.06 137 LYS A CA 1
ATOM 1107 C C . LYS A 1 137 ? 9.615 4.256 2.079 1.00 98.06 137 LYS A C 1
ATOM 1109 O O . LYS A 1 137 ? 10.169 3.195 1.805 1.00 98.06 137 LYS A O 1
ATOM 1114 N N . LEU A 1 138 ? 8.483 4.640 1.487 1.00 98.31 138 LEU A N 1
ATOM 1115 C CA . LEU A 1 138 ? 7.813 3.835 0.468 1.00 98.31 138 LEU A CA 1
ATOM 1116 C C . LEU A 1 138 ? 8.644 3.720 -0.814 1.00 98.31 138 LEU A C 1
ATOM 1118 O O . LEU A 1 138 ? 8.745 2.633 -1.376 1.00 98.31 138 LEU A O 1
ATOM 1122 N N . VAL A 1 139 ? 9.257 4.816 -1.271 1.00 97.88 139 VAL A N 1
ATOM 1123 C CA . VAL A 1 139 ? 10.152 4.796 -2.438 1.00 97.88 139 VAL A CA 1
ATOM 1124 C C . VAL A 1 139 ? 11.313 3.835 -2.198 1.00 97.88 139 VAL A C 1
ATOM 1126 O O . VAL A 1 139 ? 11.568 2.983 -3.046 1.00 97.88 139 VAL A O 1
ATOM 1129 N N . GLU A 1 140 ? 11.975 3.926 -1.043 1.00 97.44 140 GLU A N 1
ATOM 1130 C CA . GLU A 1 140 ? 13.073 3.025 -0.674 1.00 97.44 140 GLU A CA 1
ATOM 1131 C C . GLU A 1 140 ? 12.616 1.560 -0.626 1.00 97.44 140 GLU A C 1
ATOM 1133 O O . GLU A 1 140 ? 13.268 0.689 -1.205 1.00 97.44 140 GLU A O 1
ATOM 1138 N N . ALA A 1 141 ? 11.456 1.287 -0.020 1.00 97.69 141 ALA A N 1
ATOM 1139 C CA . ALA A 1 141 ? 10.888 -0.055 0.046 1.00 97.69 141 ALA A CA 1
ATOM 1140 C C . ALA A 1 141 ? 10.567 -0.615 -1.351 1.00 97.69 141 ALA A C 1
ATOM 1142 O O . ALA A 1 141 ? 10.899 -1.763 -1.652 1.00 97.69 141 ALA A O 1
ATOM 1143 N N . ILE A 1 142 ? 9.974 0.187 -2.241 1.00 97.38 142 ILE A N 1
ATOM 1144 C CA . ILE A 1 142 ? 9.707 -0.224 -3.624 1.00 97.38 142 ILE A CA 1
ATOM 1145 C C . ILE A 1 142 ? 11.021 -0.485 -4.376 1.00 97.38 142 ILE A C 1
ATOM 1147 O O . ILE A 1 142 ? 11.130 -1.507 -5.056 1.00 97.38 142 ILE A O 1
ATOM 1151 N N . GLU A 1 143 ? 12.033 0.382 -4.249 1.00 96.00 143 GLU A N 1
ATOM 1152 C CA . GLU A 1 143 ? 13.349 0.185 -4.882 1.00 96.00 143 GLU A CA 1
ATOM 1153 C C . GLU A 1 143 ? 14.013 -1.124 -4.409 1.00 96.00 143 GLU A C 1
ATOM 1155 O O . GLU A 1 143 ? 14.509 -1.905 -5.234 1.00 96.00 143 GLU A O 1
ATOM 1160 N N . GLU A 1 144 ? 13.963 -1.414 -3.105 1.00 96.19 144 GLU A N 1
ATOM 1161 C CA . GLU A 1 144 ? 14.471 -2.663 -2.529 1.00 96.19 144 GLU A CA 1
ATOM 1162 C C . GLU A 1 144 ? 13.754 -3.879 -3.128 1.00 96.19 144 GLU A C 1
ATOM 1164 O O . GLU A 1 144 ? 14.398 -4.816 -3.608 1.00 96.19 144 GLU A O 1
ATOM 1169 N N . LYS A 1 145 ? 12.416 -3.866 -3.160 1.00 96.31 145 LYS A N 1
ATOM 1170 C CA . LYS A 1 145 ? 11.627 -5.003 -3.655 1.00 96.31 145 LYS A CA 1
ATOM 1171 C C . LYS A 1 145 ? 11.742 -5.201 -5.156 1.00 96.31 145 LYS A C 1
ATOM 1173 O O . LYS A 1 145 ? 11.807 -6.344 -5.607 1.00 96.31 145 LYS A O 1
ATOM 1178 N N . ILE A 1 146 ? 11.842 -4.125 -5.933 1.00 95.06 146 ILE A N 1
ATOM 1179 C CA . ILE A 1 146 ? 12.163 -4.211 -7.360 1.00 95.06 146 ILE A CA 1
ATOM 1180 C C . ILE A 1 146 ? 13.525 -4.886 -7.546 1.00 95.06 146 ILE A C 1
ATOM 1182 O O . ILE A 1 146 ? 13.645 -5.786 -8.378 1.00 95.06 146 ILE A O 1
ATOM 1186 N N . THR A 1 147 ? 14.535 -4.494 -6.767 1.00 94.12 147 THR A N 1
ATOM 1187 C CA . THR A 1 147 ? 15.878 -5.090 -6.836 1.00 94.12 147 THR A CA 1
ATOM 1188 C C . THR A 1 147 ? 15.838 -6.573 -6.469 1.00 94.12 147 THR A C 1
ATOM 1190 O O . THR A 1 147 ? 16.305 -7.410 -7.240 1.00 94.12 147 THR A O 1
ATOM 1193 N N . GLN A 1 148 ? 15.167 -6.926 -5.370 1.00 94.81 148 GLN A N 1
ATOM 1194 C CA . GLN A 1 148 ? 14.969 -8.313 -4.945 1.00 94.81 148 GLN A CA 1
ATOM 1195 C C . GLN A 1 148 ? 14.308 -9.161 -6.044 1.00 94.81 148 GLN A C 1
ATOM 1197 O O . GLN A 1 148 ? 14.796 -10.240 -6.382 1.00 94.81 148 GLN A O 1
ATOM 1202 N N . VAL A 1 149 ? 13.230 -8.657 -6.652 1.00 94.81 149 VAL A N 1
ATOM 1203 C CA . VAL A 1 149 ? 12.518 -9.317 -7.758 1.00 94.81 149 VAL A CA 1
ATOM 1204 C C . VAL A 1 149 ? 13.416 -9.495 -8.982 1.00 94.81 149 VAL A C 1
ATOM 1206 O O . VAL A 1 149 ? 13.349 -10.512 -9.678 1.00 94.81 149 VAL A O 1
ATOM 1209 N N . ARG A 1 150 ? 14.296 -8.532 -9.258 1.00 91.88 150 ARG A N 1
ATOM 1210 C CA . ARG A 1 150 ? 15.227 -8.564 -10.394 1.00 91.88 150 ARG A CA 1
ATOM 1211 C C . ARG A 1 150 ? 16.367 -9.548 -10.218 1.00 91.88 150 ARG A C 1
ATOM 1213 O O . ARG A 1 150 ? 16.729 -10.220 -11.182 1.00 91.88 150 ARG A O 1
ATOM 1220 N N . GLU A 1 151 ? 16.892 -9.643 -9.011 1.00 92.69 151 GLU A N 1
ATOM 1221 C CA . GLU A 1 151 ? 18.021 -10.506 -8.677 1.00 92.69 151 GLU A CA 1
ATOM 1222 C C . GLU A 1 151 ? 17.583 -11.906 -8.252 1.00 92.69 151 GLU A C 1
ATOM 1224 O O . GLU A 1 151 ? 18.421 -12.789 -8.085 1.00 92.69 151 GLU A O 1
ATOM 1229 N N . TYR A 1 152 ? 16.271 -12.141 -8.136 1.00 91.50 152 TYR A N 1
ATOM 1230 C CA . TYR A 1 152 ? 15.730 -13.429 -7.735 1.00 91.50 152 TYR A CA 1
ATOM 1231 C C . TYR A 1 152 ? 16.322 -14.575 -8.552 1.00 91.50 152 TYR A C 1
ATOM 1233 O O . TYR A 1 152 ? 16.142 -14.669 -9.776 1.00 91.50 152 TYR A O 1
ATOM 1241 N N . ALA A 1 153 ? 16.997 -15.456 -7.825 1.00 85.69 153 ALA A N 1
ATOM 1242 C CA . ALA A 1 153 ? 17.408 -16.771 -8.255 1.00 85.69 153 ALA A CA 1
ATOM 1243 C C . ALA A 1 153 ? 16.532 -17.771 -7.505 1.00 85.69 153 ALA A C 1
ATOM 1245 O O . ALA A 1 153 ? 16.485 -17.766 -6.273 1.00 85.69 153 ALA A O 1
ATOM 1246 N N . LYS A 1 154 ? 15.812 -18.613 -8.251 1.00 79.44 154 LYS A N 1
ATOM 1247 C CA . LYS A 1 154 ? 14.940 -19.620 -7.651 1.00 79.44 154 LYS A CA 1
ATOM 1248 C C . LYS A 1 154 ? 15.801 -20.542 -6.782 1.00 79.44 154 LYS A C 1
ATOM 1250 O O . LYS A 1 154 ? 16.709 -21.168 -7.332 1.00 79.44 154 LYS A O 1
ATOM 1255 N N . PRO A 1 155 ? 15.557 -20.629 -5.463 1.00 73.25 155 PRO A N 1
ATOM 1256 C CA . PRO A 1 155 ? 16.326 -21.525 -4.620 1.00 73.25 155 PRO A CA 1
ATOM 1257 C C . PRO A 1 155 ? 16.126 -22.953 -5.125 1.00 73.25 155 PRO A C 1
ATOM 1259 O O . PRO A 1 155 ? 14.990 -23.378 -5.367 1.00 73.25 155 PRO A O 1
ATOM 1262 N N . GLU A 1 156 ? 17.227 -23.681 -5.324 1.00 70.81 156 GLU A N 1
ATOM 1263 C CA . GLU A 1 156 ? 17.143 -25.095 -5.668 1.00 70.81 156 GLU A CA 1
ATOM 1264 C C . GLU A 1 156 ? 16.334 -25.819 -4.584 1.00 70.81 156 GLU A C 1
ATOM 1266 O O . GLU A 1 156 ? 16.526 -25.554 -3.389 1.00 70.81 156 GLU A O 1
ATOM 1271 N N . PRO A 1 157 ? 15.400 -26.709 -4.965 1.00 66.06 157 PRO A N 1
ATOM 1272 C CA . PRO A 1 157 ? 14.660 -27.481 -3.987 1.00 66.06 157 PRO A CA 1
ATOM 1273 C C . PRO A 1 157 ? 15.664 -28.235 -3.119 1.00 66.06 157 PRO A C 1
ATOM 1275 O O . PRO A 1 157 ? 16.475 -29.010 -3.628 1.00 66.06 157 PRO A O 1
ATOM 1278 N N . ALA A 1 158 ? 15.613 -27.993 -1.805 1.00 62.31 158 ALA A N 1
ATOM 1279 C CA . ALA A 1 158 ? 16.444 -28.717 -0.859 1.00 62.31 158 ALA A CA 1
ATOM 1280 C C . ALA A 1 158 ? 16.299 -30.222 -1.144 1.00 62.31 158 ALA A C 1
ATOM 1282 O O . ALA A 1 158 ? 15.161 -30.692 -1.288 1.00 62.31 158 ALA A O 1
ATOM 1283 N N . PRO A 1 159 ? 17.407 -30.984 -1.249 1.00 53.59 159 PRO A N 1
ATOM 1284 C CA . PRO A 1 159 ? 17.329 -32.410 -1.507 1.00 53.59 159 PRO A CA 1
ATOM 1285 C C . PRO A 1 159 ? 16.395 -33.015 -0.468 1.00 53.59 159 PRO A C 1
ATOM 1287 O O . PRO A 1 159 ? 16.579 -32.801 0.735 1.00 53.59 159 PRO A O 1
ATOM 1290 N N . ALA A 1 160 ? 15.355 -33.703 -0.950 1.00 55.06 160 ALA A N 1
ATOM 1291 C CA . ALA A 1 160 ? 14.342 -34.313 -0.110 1.00 55.06 160 ALA A CA 1
ATOM 1292 C C . ALA A 1 160 ? 15.042 -35.025 1.049 1.00 55.06 160 ALA A C 1
ATOM 1294 O O . ALA A 1 160 ? 15.824 -35.957 0.829 1.00 55.06 160 ALA A O 1
ATOM 1295 N N . LYS A 1 161 ? 14.808 -34.563 2.286 1.00 52.03 161 LYS A N 1
ATOM 1296 C CA . LYS A 1 161 ? 15.270 -35.282 3.471 1.00 52.03 161 LYS A CA 1
ATOM 1297 C C . LYS A 1 161 ? 14.679 -36.679 3.349 1.00 52.03 161 LYS A C 1
ATOM 1299 O O . LYS A 1 161 ? 13.466 -36.842 3.481 1.00 52.03 161 LYS A O 1
ATOM 1304 N N . LYS A 1 162 ? 15.530 -37.668 3.036 1.00 48.56 162 LYS A N 1
ATOM 1305 C CA . LYS A 1 162 ? 15.150 -39.082 3.042 1.00 48.56 162 LYS A CA 1
ATOM 1306 C C . LYS A 1 162 ? 14.374 -39.311 4.338 1.00 48.56 162 LYS A C 1
ATOM 1308 O O . LYS A 1 162 ? 14.872 -38.891 5.388 1.00 48.56 162 LYS A O 1
ATOM 1313 N N . PRO A 1 163 ? 13.172 -39.908 4.290 1.00 45.38 163 PRO A N 1
ATOM 1314 C CA . PRO A 1 163 ? 12.418 -40.165 5.501 1.00 45.38 163 PRO A CA 1
ATOM 1315 C C . PRO A 1 163 ? 13.331 -40.928 6.456 1.00 45.38 163 PRO A C 1
ATOM 1317 O O . PRO A 1 163 ? 13.889 -41.967 6.093 1.00 45.38 163 PRO A O 1
ATOM 1320 N N . ALA A 1 164 ? 13.541 -40.362 7.647 1.00 47.06 164 ALA A N 1
ATOM 1321 C CA . ALA A 1 164 ? 14.259 -41.036 8.712 1.00 47.06 164 ALA A CA 1
ATOM 1322 C C . ALA A 1 164 ? 13.618 -42.416 8.868 1.00 47.06 164 ALA A C 1
ATOM 1324 O O . ALA A 1 164 ? 12.408 -42.517 9.088 1.00 47.06 164 ALA A O 1
ATOM 1325 N N . ALA A 1 165 ? 14.416 -43.466 8.667 1.00 44.41 165 ALA A N 1
ATOM 1326 C CA . ALA A 1 165 ? 13.959 -44.836 8.785 1.00 44.41 165 ALA A CA 1
ATOM 1327 C C . ALA A 1 165 ? 13.224 -44.981 10.122 1.00 44.41 165 ALA A C 1
ATOM 1329 O O . ALA A 1 165 ? 13.815 -44.822 11.193 1.00 44.41 165 ALA A O 1
ATOM 1330 N N . LYS A 1 166 ? 11.912 -45.237 10.049 1.00 42.22 166 LYS A N 1
ATOM 1331 C CA . LYS A 1 166 ? 11.098 -45.632 11.197 1.00 42.22 166 LYS A CA 1
ATOM 1332 C C . LYS A 1 166 ? 11.843 -46.778 11.877 1.00 42.22 166 LYS A C 1
ATOM 1334 O O . LYS A 1 166 ? 11.942 -47.862 11.307 1.00 42.22 166 LYS A O 1
ATOM 1339 N N . LYS A 1 167 ? 12.363 -46.548 13.087 1.00 42.59 167 LYS A N 1
ATOM 1340 C CA . LYS A 1 167 ? 12.771 -47.630 13.985 1.00 42.59 167 LYS A CA 1
ATOM 1341 C C . LYS A 1 167 ? 11.531 -48.491 14.213 1.00 42.59 167 LYS A C 1
ATOM 1343 O O . LYS A 1 167 ? 10.644 -48.123 14.979 1.00 42.59 167 LYS A O 1
ATOM 1348 N N . THR A 1 168 ? 11.428 -49.607 13.502 1.00 37.56 168 THR A N 1
ATOM 1349 C CA . THR A 1 168 ? 10.440 -50.643 13.785 1.00 37.56 168 THR A CA 1
ATOM 1350 C C . THR A 1 168 ? 10.718 -51.179 15.179 1.00 37.56 168 THR A C 1
ATOM 1352 O O . THR A 1 168 ? 11.742 -51.817 15.414 1.00 37.56 168 THR A O 1
ATOM 1355 N N . ALA A 1 169 ? 9.812 -50.893 16.112 1.00 43.25 169 ALA A N 1
ATOM 1356 C CA . ALA A 1 169 ? 9.778 -51.532 17.413 1.00 43.25 169 ALA A CA 1
ATOM 1357 C C . ALA A 1 169 ? 9.605 -53.046 17.215 1.00 43.25 169 ALA A C 1
ATOM 1359 O O . ALA A 1 169 ? 8.580 -53.515 16.714 1.00 43.25 169 ALA A O 1
ATOM 1360 N N . THR A 1 170 ? 10.628 -53.811 17.585 1.00 38.88 170 THR A N 1
ATOM 1361 C CA . THR A 1 170 ? 10.618 -55.272 17.558 1.00 38.88 170 THR A CA 1
ATOM 1362 C C . THR A 1 170 ? 9.557 -55.778 18.538 1.00 38.88 170 THR A C 1
ATOM 1364 O O . THR A 1 170 ? 9.738 -55.725 19.754 1.00 38.88 170 THR A O 1
ATOM 1367 N N . LYS A 1 171 ? 8.423 -56.267 18.019 1.00 38.22 171 LYS A N 1
ATOM 1368 C CA . LYS A 1 171 ? 7.424 -57.003 18.806 1.00 38.22 171 LYS A CA 1
ATOM 1369 C C . LYS A 1 171 ? 8.083 -58.251 19.399 1.00 38.22 171 LYS A C 1
ATOM 1371 O O . LYS A 1 171 ? 8.448 -59.177 18.678 1.00 38.22 171 LYS A O 1
ATOM 1376 N N . LYS A 1 172 ? 8.207 -58.275 20.726 1.00 38.12 172 LYS A N 1
ATOM 1377 C CA . LYS A 1 172 ? 8.632 -59.430 21.524 1.00 38.12 172 LYS A CA 1
ATOM 1378 C C . LYS A 1 172 ? 7.596 -60.552 21.343 1.00 38.12 172 LYS A C 1
ATOM 1380 O O . LYS A 1 172 ? 6.491 -60.467 21.871 1.00 38.12 172 LYS A O 1
ATOM 1385 N N . LYS A 1 173 ? 7.927 -61.577 20.552 1.00 35.56 173 LYS A N 1
ATOM 1386 C CA . LYS A 1 173 ? 7.104 -62.782 20.374 1.00 35.56 173 LYS A CA 1
ATOM 1387 C C . LYS A 1 173 ? 7.411 -63.735 21.534 1.00 35.56 173 LYS A C 1
ATOM 1389 O O . LYS A 1 173 ? 8.484 -64.325 21.585 1.00 35.56 173 LYS A O 1
ATOM 1394 N N . THR A 1 174 ? 6.501 -63.841 22.497 1.00 39.66 174 THR A N 1
ATOM 1395 C CA . THR A 1 174 ? 6.540 -64.855 23.558 1.00 39.66 174 THR A CA 1
ATOM 1396 C C . THR A 1 174 ? 6.125 -66.203 22.976 1.00 39.66 174 THR A C 1
ATOM 1398 O O . THR A 1 174 ? 4.947 -66.464 22.743 1.00 39.66 174 THR A O 1
ATOM 1401 N N . THR A 1 175 ? 7.096 -67.080 22.734 1.00 36.50 175 THR A N 1
ATOM 1402 C CA . THR A 1 175 ? 6.832 -68.482 22.401 1.00 36.50 175 THR A CA 1
ATOM 1403 C C . THR A 1 175 ? 6.732 -69.274 23.705 1.00 36.50 175 THR A C 1
ATOM 1405 O O . THR A 1 175 ? 7.724 -69.460 24.405 1.00 36.50 175 THR A O 1
ATOM 1408 N N . LYS A 1 176 ? 5.519 -69.721 24.055 1.00 43.97 176 LYS A N 1
ATOM 1409 C CA . LYS A 1 176 ? 5.293 -70.764 25.067 1.00 43.97 176 LYS A CA 1
ATOM 1410 C C . LYS A 1 176 ? 5.892 -72.071 24.546 1.00 43.97 176 LYS A C 1
ATOM 1412 O O . LYS A 1 176 ? 5.360 -72.631 23.590 1.00 43.97 176 LYS A O 1
ATOM 1417 N N . THR A 1 177 ? 6.931 -72.586 25.198 1.00 36.31 177 THR A N 1
ATOM 1418 C CA . THR A 1 177 ? 7.389 -73.964 24.981 1.00 36.31 177 THR A CA 1
ATOM 1419 C C . THR A 1 177 ? 6.853 -74.839 26.105 1.00 36.31 177 THR A C 1
ATOM 1421 O O . THR A 1 177 ? 7.213 -74.686 27.267 1.00 36.31 177 THR A O 1
ATOM 1424 N N . LYS A 1 178 ? 5.947 -75.740 25.728 1.00 38.09 178 LYS A N 1
ATOM 1425 C CA . LYS A 1 178 ? 5.393 -76.826 26.536 1.00 38.09 178 LYS A CA 1
ATOM 1426 C C . LYS A 1 178 ? 6.216 -78.081 26.207 1.00 38.09 178 LYS A C 1
ATOM 1428 O O . LYS A 1 178 ? 6.254 -78.466 25.042 1.00 38.09 178 LYS A O 1
ATOM 1433 N N . LYS A 1 179 ? 6.853 -78.715 27.191 1.00 38.03 179 LYS A N 1
ATOM 1434 C CA . LYS A 1 179 ? 7.300 -80.124 27.157 1.00 38.03 179 LYS A CA 1
ATOM 1435 C C . LYS A 1 179 ? 7.253 -80.624 28.607 1.00 38.03 179 LYS A C 1
ATOM 1437 O O . LYS A 1 179 ? 7.805 -79.945 29.462 1.00 38.03 179 LYS A O 1
ATOM 1442 N N . LYS A 1 180 ? 6.279 -81.468 28.953 1.00 35.22 180 LYS A N 1
ATOM 1443 C CA . LYS A 1 180 ? 6.204 -82.935 28.794 1.00 35.22 180 LYS A CA 1
ATOM 1444 C C . LYS A 1 180 ? 7.153 -83.634 29.750 1.00 35.22 180 LYS A C 1
ATOM 1446 O O . LYS A 1 180 ? 8.368 -83.420 29.579 1.00 35.22 180 LYS A O 1
#

Sequence (180 aa):
MKINLTDLAERIEEQNYLQDLETVKYADISKSKAKLKELATKMVKETVAAIKHNSLSHVALEVTGQRPVTFILENNIINLPYSNYKKVSNFFEEGKDYPIYVYFETQSEFLNASNFRIDQLATEDEIMQSEDEVTAKLVEAIEEKITQVREYAKPEPAPAKKPAAKKTATKKKTTKTKKK

Secondary structure (DSSP, 8-state):
-EE-HHHHHHHHHTT-EEEEEEEEEHHHHTT-HHHHHHHHHHHHHHHHHHHHTT-EEEEEEEEESSS-EEEEEEEESSS--GGGGGGGGGTS-TT--EE-EEEEEEE-TTTSTTSEEEEEEEEHHHHHH-HHHHHHHHHHHHHHHHHHHHH--PPPPPP---------------------

Radius of gyration: 24.62 Å; chains: 1; bounding box: 37×97×47 Å